Protein AF-A0AA35VUQ4-F1 (afdb_monomer_lite)

Secondary structure (DSSP, 8-state):
-HHHHHHHHHHHHHHHHHHHHHHHHHHHHHHHHHHHHHHHHHHHHHHHHHHHHHHHHHHHHHHHHHHTT--GGGS-GGG--HHHHHHHHS--

Sequence (92 aa):
MLDTYHAFQLFDEMLIQLKSSAEEMQAIIKGLEKTSNQFISIVELEVGSVTNLYSVVGRNVDALALYFGEDPARCPFEQVNSLRIFKTILQE

InterPro domains:
  IPR042201 Formin, FH2 domain superfamily [G3DSA:1.20.58.2220] (6-92)
  IPR051144 Formin homology domain-containing protein [PTHR45733] (14-85)

pLDDT: mean 85.88, std 16.19, range [43.41, 98.62]

Organism: Lactuca saligna (NCBI:txid75948)

Structure (mmCIF, N/CA/C/O backbone):
data_AF-A0AA35VUQ4-F1
#
_entry.id   AF-A0AA35VUQ4-F1
#
loop_
_atom_site.group_PDB
_atom_site.id
_atom_site.type_symbol
_atom_site.label_atom_id
_atom_site.label_alt_id
_atom_site.label_comp_id
_atom_site.label_asym_id
_atom_site.label_entity_id
_atom_site.label_seq_id
_atom_site.pdbx_PDB_ins_code
_atom_site.Cartn_x
_atom_site.Cartn_y
_atom_site.Cartn_z
_atom_site.occupancy
_atom_site.B_iso_or_equiv
_atom_site.auth_seq_id
_atom_site.auth_comp_id
_atom_site.auth_asym_id
_atom_site.auth_atom_id
_atom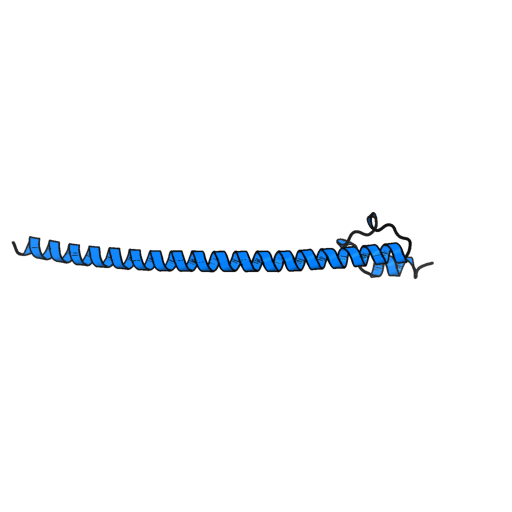_site.pdbx_PDB_model_num
ATOM 1 N N . MET A 1 1 ? -21.216 11.754 56.388 1.00 69.44 1 MET A N 1
ATOM 2 C CA . MET A 1 1 ? -21.802 10.514 55.822 1.00 69.44 1 MET A CA 1
ATOM 3 C C . MET A 1 1 ? -22.403 10.767 54.438 1.00 69.44 1 MET A C 1
ATOM 5 O O . MET A 1 1 ? -22.158 9.961 53.553 1.00 69.44 1 MET A O 1
ATOM 9 N N . LEU A 1 2 ? -23.123 11.879 54.218 1.00 71.06 2 LEU A N 1
ATOM 10 C CA . LEU A 1 2 ? -23.670 12.234 52.897 1.00 71.06 2 LEU A CA 1
ATOM 11 C C . LEU A 1 2 ? -22.595 12.741 51.908 1.00 71.06 2 LEU A C 1
ATOM 13 O O . LEU A 1 2 ? -22.568 12.296 50.766 1.00 71.06 2 LEU A O 1
ATOM 17 N N . ASP A 1 3 ? -21.643 13.564 52.363 1.00 87.44 3 ASP A N 1
ATOM 18 C CA . ASP A 1 3 ? -20.576 14.114 51.499 1.00 87.44 3 ASP A CA 1
ATOM 19 C C . ASP A 1 3 ? -19.648 13.034 50.926 1.00 87.44 3 ASP A C 1
ATOM 21 O O . ASP A 1 3 ? -19.238 13.081 49.770 1.00 87.44 3 ASP A O 1
ATOM 25 N N . THR A 1 4 ? -19.365 12.004 51.724 1.00 89.25 4 THR A N 1
ATOM 26 C CA . THR A 1 4 ? -18.569 10.842 51.310 1.00 89.25 4 THR A CA 1
ATOM 27 C C . THR A 1 4 ? -19.286 9.987 50.265 1.00 89.25 4 THR A C 1
ATOM 29 O O . THR A 1 4 ? -18.632 9.418 49.399 1.00 89.25 4 THR A O 1
ATOM 32 N N . TYR A 1 5 ? -20.620 9.907 50.318 1.00 89.25 5 TYR A N 1
ATOM 33 C CA . TYR A 1 5 ? -21.420 9.170 49.336 1.00 89.25 5 TYR A CA 1
ATOM 34 C C . TYR A 1 5 ? -21.474 9.909 47.995 1.00 89.25 5 TYR A C 1
ATOM 36 O O . TYR A 1 5 ? -21.266 9.311 46.944 1.00 89.25 5 TYR A O 1
ATOM 44 N N . HIS A 1 6 ? -21.667 11.228 48.041 1.00 92.31 6 HIS A N 1
ATOM 45 C CA . HIS A 1 6 ? -21.673 12.064 46.845 1.00 92.31 6 HIS A CA 1
ATOM 46 C C . HIS A 1 6 ? -20.303 12.082 46.146 1.00 92.31 6 HIS A C 1
ATOM 48 O O . HIS A 1 6 ? -20.233 12.063 44.918 1.00 92.31 6 HIS A O 1
ATOM 54 N N . ALA A 1 7 ? -19.206 12.078 46.912 1.00 92.69 7 ALA A N 1
ATOM 55 C CA . ALA A 1 7 ? -17.859 11.956 46.358 1.00 92.69 7 ALA A CA 1
ATOM 56 C C . ALA A 1 7 ? -17.639 10.608 45.650 1.00 92.69 7 ALA A C 1
ATOM 58 O O . ALA A 1 7 ? -17.002 10.566 44.600 1.00 92.69 7 ALA A O 1
ATOM 59 N N . PHE A 1 8 ? -18.193 9.518 46.193 1.00 93.31 8 PHE A N 1
ATOM 60 C CA . PHE A 1 8 ? -18.110 8.194 45.576 1.00 93.31 8 PHE A CA 1
ATOM 61 C C . PHE A 1 8 ? -18.902 8.126 44.262 1.00 93.31 8 PHE A C 1
ATOM 63 O O . PHE A 1 8 ? -18.379 7.651 43.260 1.00 93.31 8 PHE A O 1
ATOM 70 N N . GLN A 1 9 ? -20.116 8.686 44.227 1.00 94.44 9 GLN A N 1
ATOM 71 C CA . GLN A 1 9 ? -20.908 8.763 42.993 1.00 94.44 9 GLN A CA 1
ATOM 72 C C . GLN A 1 9 ? -20.220 9.588 41.896 1.00 94.44 9 GLN A C 1
ATOM 74 O O . GLN A 1 9 ? -20.151 9.144 40.754 1.00 94.44 9 GLN A O 1
ATOM 79 N N . LEU A 1 10 ? -19.655 10.752 42.240 1.00 95.25 10 LEU A N 1
ATOM 80 C CA . LEU A 1 10 ? -18.899 11.574 41.283 1.00 95.25 10 LEU A CA 1
ATOM 81 C C . LEU A 1 10 ? -17.668 10.840 40.731 1.00 95.25 10 LEU A C 1
ATOM 83 O O . LEU A 1 10 ? -17.312 11.003 39.564 1.00 95.25 10 LEU A O 1
ATOM 87 N N . PHE A 1 11 ? -17.009 10.028 41.560 1.00 95.94 11 PHE A N 1
ATOM 88 C CA . PHE A 1 11 ? -15.884 9.207 41.123 1.00 95.94 11 PHE A CA 1
ATOM 89 C C . PHE A 1 11 ? -16.323 8.110 40.144 1.00 95.94 11 PHE A C 1
ATOM 91 O O . PHE A 1 11 ? -15.677 7.931 39.110 1.00 95.94 11 PHE A O 1
ATOM 98 N N . ASP A 1 12 ? -17.437 7.428 40.421 1.00 97.00 12 ASP A N 1
ATOM 99 C CA . ASP A 1 12 ? -18.001 6.419 39.518 1.00 97.00 12 ASP A CA 1
ATOM 100 C C . ASP A 1 12 ? -18.386 7.028 38.159 1.00 97.00 12 ASP A C 1
ATOM 102 O O . ASP A 1 12 ? -18.050 6.467 37.113 1.00 97.00 12 ASP A O 1
ATOM 106 N N . GLU A 1 13 ? -19.007 8.212 38.146 1.00 97.38 13 GLU A N 1
ATOM 107 C CA . GLU A 1 13 ? -19.313 8.947 36.910 1.00 97.38 13 GLU A CA 1
ATOM 108 C C . GLU A 1 13 ? -18.046 9.268 36.102 1.00 97.38 13 GLU A C 1
ATOM 110 O O . GLU A 1 13 ? -17.997 9.034 34.891 1.00 97.38 13 GLU A O 1
ATOM 115 N N . MET A 1 14 ? -16.992 9.747 36.767 1.00 97.31 14 MET A N 1
ATOM 116 C CA . MET A 1 14 ? -15.710 10.046 36.125 1.00 97.31 14 MET A CA 1
ATOM 117 C C . MET A 1 14 ? -15.055 8.791 35.530 1.00 97.31 14 MET A C 1
ATOM 119 O O . MET A 1 14 ? -14.515 8.848 34.422 1.00 97.31 14 MET A O 1
ATOM 123 N N . LEU A 1 15 ? -15.114 7.651 36.224 1.00 97.25 15 LEU A N 1
ATOM 124 C CA . LEU A 1 15 ? -14.585 6.386 35.709 1.00 97.25 15 LEU A CA 1
ATOM 125 C C . LEU A 1 15 ? -15.342 5.901 34.472 1.00 97.25 15 LEU A C 1
ATOM 127 O O . LEU A 1 15 ? -14.717 5.417 33.525 1.00 97.25 15 LEU A O 1
ATOM 131 N N . ILE A 1 16 ? -16.668 6.049 34.456 1.00 97.50 16 ILE A N 1
ATOM 132 C CA . ILE A 1 16 ? -17.495 5.702 33.294 1.00 97.50 16 ILE A CA 1
ATOM 133 C C . ILE A 1 16 ? -17.092 6.554 32.086 1.00 97.50 16 ILE A C 1
ATOM 135 O O . ILE A 1 16 ? -16.862 6.011 31.005 1.00 97.50 16 ILE A O 1
ATOM 139 N N . GLN A 1 17 ? -16.945 7.867 32.272 1.00 97.69 17 GLN A N 1
ATOM 140 C CA . GLN A 1 17 ? -16.524 8.782 31.206 1.00 97.69 17 GLN A CA 1
ATOM 141 C C . GLN A 1 17 ? -15.129 8.443 30.674 1.00 97.69 17 GLN A C 1
ATOM 143 O O . GLN A 1 17 ? -14.926 8.358 29.462 1.00 97.69 17 GLN A O 1
ATOM 148 N N . LEU A 1 18 ? -14.173 8.185 31.571 1.00 97.81 18 LEU A N 1
ATOM 149 C CA . LEU A 1 18 ? -12.816 7.804 31.184 1.00 97.81 18 LEU A CA 1
ATOM 150 C C . LEU A 1 18 ? -12.812 6.508 30.364 1.00 97.81 18 LEU A C 1
ATOM 152 O O . LEU A 1 18 ? -12.111 6.412 29.357 1.00 97.81 18 LEU A O 1
ATOM 156 N N . LYS A 1 19 ? -13.618 5.523 30.771 1.00 98.12 19 LYS A N 1
ATOM 157 C CA . LYS A 1 19 ? -13.746 4.257 30.050 1.00 98.12 19 LYS A CA 1
ATOM 158 C C . LYS A 1 19 ? -14.365 4.450 28.664 1.00 98.12 19 LYS A C 1
ATOM 160 O O . LYS A 1 19 ? -13.819 3.924 27.700 1.00 98.12 19 LYS A O 1
ATOM 165 N N . SER A 1 20 ? -15.433 5.243 28.555 1.00 98.00 20 SER A N 1
ATOM 166 C CA . SER A 1 20 ? -16.051 5.585 27.264 1.00 98.00 20 SER A CA 1
ATOM 167 C C . SER A 1 20 ? -15.041 6.243 26.322 1.00 98.00 20 SER A C 1
ATOM 169 O O . SER A 1 20 ? -14.884 5.824 25.179 1.00 98.00 20 SER A O 1
ATOM 171 N N . SER A 1 21 ? -14.279 7.220 26.822 1.00 97.56 21 SER A N 1
ATOM 172 C CA . SER A 1 21 ? -13.239 7.891 26.038 1.00 97.56 21 SER A CA 1
ATOM 173 C C . SER A 1 21 ? -12.131 6.926 25.592 1.00 97.56 21 SER A C 1
ATOM 175 O O . SER A 1 21 ? -11.663 6.996 24.454 1.00 97.56 21 SER A O 1
ATOM 177 N N . ALA A 1 22 ? -11.731 5.982 26.448 1.00 98.06 22 ALA A N 1
ATOM 178 C CA . ALA A 1 22 ? -10.757 4.957 26.083 1.00 98.06 22 ALA A CA 1
ATOM 179 C C . ALA A 1 22 ? -11.268 4.028 24.967 1.00 98.06 22 ALA A C 1
ATOM 181 O O . ALA A 1 22 ? -10.513 3.691 24.052 1.00 98.06 22 ALA A O 1
ATOM 182 N N . GLU A 1 23 ? -12.545 3.644 25.010 1.00 98.38 23 GLU A N 1
ATOM 183 C CA . GLU A 1 23 ? -13.185 2.822 23.977 1.00 98.38 23 GLU A CA 1
ATOM 184 C C . GLU A 1 23 ? -13.277 3.569 22.634 1.00 98.38 23 GLU A C 1
ATOM 186 O O . GLU A 1 23 ? -12.958 3.000 21.585 1.00 98.38 23 GLU A O 1
ATOM 191 N N . GLU A 1 24 ? -13.611 4.862 22.656 1.00 98.38 24 GLU A N 1
ATOM 192 C CA . GLU A 1 24 ? -13.601 5.726 21.468 1.00 98.38 24 GLU A CA 1
ATOM 193 C C . GLU A 1 24 ? -12.200 5.846 20.858 1.00 98.38 24 GLU A C 1
ATOM 195 O O . GLU A 1 24 ? -12.029 5.656 19.650 1.00 98.38 24 GLU A O 1
ATOM 200 N N . MET A 1 25 ? -11.176 6.088 21.683 1.00 98.25 25 MET A N 1
ATOM 201 C CA . MET A 1 25 ? -9.786 6.134 21.218 1.00 98.25 25 MET A CA 1
ATOM 202 C C . MET A 1 25 ? -9.370 4.814 20.565 1.00 98.25 25 MET A C 1
ATOM 204 O O . MET A 1 25 ? -8.743 4.817 19.505 1.00 98.25 25 MET A O 1
ATOM 208 N N . GLN A 1 26 ? -9.758 3.678 21.147 1.00 98.50 26 GLN A N 1
ATOM 209 C CA . GLN A 1 26 ? -9.466 2.372 20.564 1.00 98.50 26 GLN A CA 1
ATOM 210 C C . GLN A 1 26 ? -10.148 2.186 19.199 1.00 98.50 26 GLN A C 1
ATOM 212 O O . GLN A 1 26 ? -9.546 1.621 18.281 1.00 98.50 26 GLN A O 1
ATOM 217 N N . ALA A 1 27 ? -11.388 2.655 19.042 1.00 98.44 27 ALA A N 1
ATOM 218 C CA . ALA A 1 27 ? -12.093 2.609 17.764 1.00 98.44 27 ALA A CA 1
ATOM 219 C C . ALA A 1 27 ? -11.402 3.479 16.700 1.00 98.44 27 ALA A C 1
ATOM 221 O O . ALA A 1 27 ? -11.221 3.031 15.565 1.00 98.44 27 ALA A O 1
ATOM 222 N N . ILE A 1 28 ? -10.950 4.679 17.080 1.00 98.38 28 ILE A N 1
ATOM 223 C CA . ILE A 1 28 ? -10.200 5.586 16.200 1.00 98.38 28 ILE A CA 1
ATOM 224 C C . ILE A 1 28 ? -8.889 4.937 15.746 1.00 98.38 28 ILE A C 1
ATOM 226 O O . ILE A 1 28 ? -8.612 4.914 14.548 1.00 98.38 28 ILE A O 1
ATOM 230 N N . ILE A 1 29 ? -8.114 4.357 16.670 1.00 98.44 29 ILE A N 1
ATOM 231 C CA . ILE A 1 29 ? -6.838 3.694 16.351 1.00 98.44 29 ILE A CA 1
ATOM 232 C C . ILE A 1 29 ? -7.051 2.579 15.323 1.00 98.44 29 ILE A C 1
ATOM 234 O O . ILE A 1 29 ? -6.381 2.562 14.294 1.00 98.44 29 ILE A O 1
ATOM 238 N N . LYS A 1 30 ? -8.048 1.710 15.528 1.00 98.56 30 LYS A N 1
ATOM 239 C CA . LYS A 1 30 ? -8.380 0.642 14.567 1.00 98.56 30 LYS A CA 1
ATOM 240 C C . LYS A 1 30 ? -8.774 1.193 13.194 1.00 98.56 30 LYS A C 1
ATOM 242 O O . LYS A 1 30 ? -8.419 0.621 12.163 1.00 98.56 30 LYS A O 1
ATOM 247 N N . GLY A 1 31 ? -9.520 2.298 13.167 1.00 98.50 31 GLY A N 1
ATOM 248 C CA . GLY A 1 31 ? -9.887 2.982 11.926 1.00 98.50 31 GLY A CA 1
ATOM 249 C C . GLY A 1 31 ? -8.669 3.526 11.174 1.00 98.50 31 GLY A C 1
ATOM 250 O O . GLY A 1 31 ? -8.571 3.362 9.954 1.00 98.50 31 GLY A O 1
ATOM 251 N N . LEU A 1 32 ? -7.718 4.114 11.901 1.00 98.50 32 LEU A N 1
ATOM 252 C CA . LEU A 1 32 ? -6.463 4.618 11.343 1.00 98.50 32 LEU A CA 1
ATOM 253 C C . LEU A 1 32 ? -5.577 3.485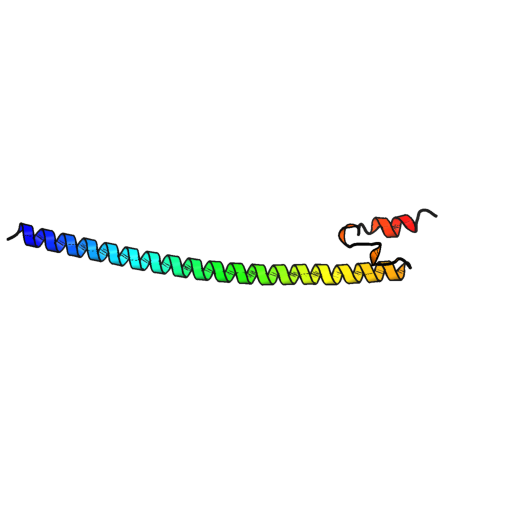 10.819 1.00 98.50 32 LEU A C 1
ATOM 255 O O . LEU A 1 32 ? -5.093 3.579 9.694 1.00 98.50 32 LEU A O 1
ATOM 259 N N . GLU A 1 33 ? -5.428 2.393 11.571 1.00 98.62 33 GLU A N 1
ATOM 260 C CA . GLU A 1 33 ? -4.677 1.205 11.141 1.00 98.62 33 GLU A CA 1
ATOM 261 C C . GLU A 1 33 ? -5.244 0.629 9.839 1.00 98.62 33 GLU A C 1
ATOM 263 O O . GLU A 1 33 ? -4.510 0.385 8.881 1.00 98.62 33 GLU A O 1
ATOM 268 N N . LYS A 1 34 ? -6.572 0.475 9.759 1.00 98.44 34 LYS A N 1
ATOM 269 C CA . LYS A 1 34 ? -7.239 0.002 8.541 1.00 98.44 34 LYS A CA 1
ATOM 270 C C . LYS A 1 34 ? -6.983 0.933 7.354 1.00 98.44 34 LYS A C 1
ATOM 272 O O . LYS A 1 34 ? -6.636 0.455 6.276 1.00 98.44 34 LYS A O 1
ATOM 277 N N . THR A 1 35 ? -7.151 2.238 7.553 1.00 98.50 35 THR A N 1
ATOM 278 C CA . THR A 1 35 ? -6.961 3.245 6.497 1.00 98.50 35 THR A CA 1
ATOM 279 C C . THR A 1 35 ? -5.511 3.269 6.010 1.00 98.50 35 THR A C 1
ATOM 281 O O . THR A 1 35 ? -5.269 3.299 4.806 1.00 98.50 35 THR A O 1
ATOM 284 N N . SER A 1 36 ? -4.544 3.187 6.927 1.00 98.38 36 SER A N 1
ATOM 285 C CA . SER A 1 36 ? -3.117 3.136 6.598 1.00 98.38 36 SER A CA 1
ATOM 286 C C . SER A 1 36 ? -2.770 1.897 5.771 1.00 98.38 36 SER A C 1
ATOM 288 O O . SER A 1 36 ? -2.136 2.022 4.725 1.00 98.38 36 SER A O 1
ATOM 290 N N . ASN A 1 37 ? -3.262 0.722 6.168 1.00 98.38 37 ASN A N 1
ATOM 291 C CA . ASN A 1 37 ? -3.026 -0.517 5.427 1.00 98.38 37 ASN A CA 1
ATOM 292 C C . ASN A 1 37 ? -3.634 -0.478 4.016 1.00 98.38 37 ASN A C 1
ATOM 294 O O . ASN A 1 37 ? -3.006 -0.917 3.055 1.00 98.38 37 ASN A O 1
ATOM 298 N N . GLN A 1 38 ? -4.842 0.078 3.872 1.00 98.56 38 GLN A N 1
ATOM 299 C CA . GLN A 1 38 ? -5.467 0.268 2.559 1.00 98.56 38 GLN A CA 1
ATOM 300 C C . GLN A 1 38 ? -4.659 1.222 1.678 1.00 98.56 38 GLN A C 1
ATOM 302 O O . GLN A 1 38 ? -4.456 0.940 0.501 1.00 98.56 38 GLN A O 1
ATOM 307 N N . PHE A 1 39 ? -4.173 2.326 2.246 1.00 98.50 39 PHE A N 1
ATOM 308 C CA . PHE A 1 39 ? -3.341 3.278 1.522 1.00 98.50 39 PHE A CA 1
ATOM 309 C C . PHE A 1 39 ? -2.041 2.638 1.023 1.00 98.50 39 PHE A C 1
ATOM 311 O O . PHE A 1 39 ? -1.723 2.768 -0.157 1.00 98.50 39 PHE A O 1
ATOM 318 N N . ILE A 1 40 ? -1.329 1.901 1.884 1.00 98.50 40 ILE A N 1
ATOM 319 C CA . ILE A 1 40 ? -0.099 1.189 1.505 1.00 98.50 40 ILE A CA 1
ATOM 320 C C . ILE A 1 40 ? -0.378 0.220 0.353 1.00 98.50 40 ILE A C 1
ATOM 322 O O . ILE A 1 40 ? 0.315 0.271 -0.659 1.00 98.50 40 ILE A O 1
ATOM 326 N N . SER A 1 41 ? -1.439 -0.584 0.457 1.00 98.50 41 SER A N 1
ATOM 327 C CA . SER A 1 41 ? -1.812 -1.535 -0.596 1.00 98.50 41 SER A CA 1
ATOM 328 C C . SER A 1 41 ? -2.086 -0.854 -1.942 1.00 98.50 41 SER A C 1
ATOM 330 O O . SER A 1 41 ? -1.667 -1.362 -2.981 1.00 98.50 41 SER A O 1
ATOM 332 N N . ILE A 1 42 ? -2.755 0.304 -1.945 1.00 98.44 42 ILE A N 1
ATOM 333 C CA . ILE A 1 42 ? -3.000 1.074 -3.174 1.00 98.44 42 ILE A CA 1
ATOM 334 C C . ILE A 1 42 ? -1.682 1.588 -3.754 1.00 98.44 42 ILE A C 1
ATOM 336 O O . ILE A 1 42 ? -1.445 1.446 -4.951 1.00 98.44 42 ILE A O 1
ATOM 340 N N . VAL A 1 43 ? -0.813 2.159 -2.918 1.00 98.56 43 VAL A N 1
ATOM 341 C CA . VAL A 1 43 ? 0.486 2.678 -3.365 1.00 98.56 43 VAL A CA 1
ATOM 342 C C . VAL A 1 43 ? 1.342 1.565 -3.966 1.00 98.56 43 VAL A C 1
ATOM 344 O O . VAL A 1 43 ? 1.932 1.769 -5.021 1.00 98.56 43 VAL A O 1
ATOM 347 N N . GLU A 1 44 ? 1.383 0.382 -3.354 1.00 98.44 4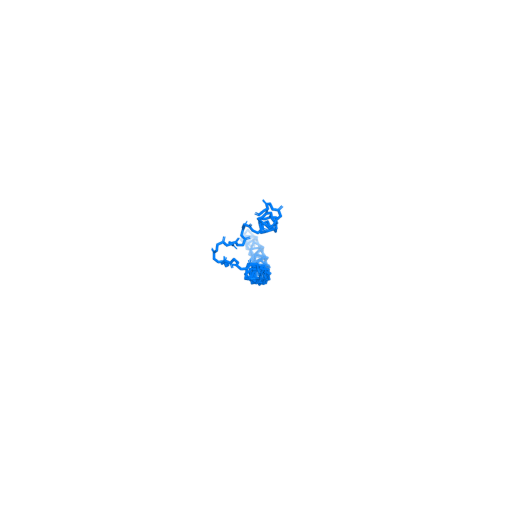4 GLU A N 1
ATOM 348 C CA . GLU A 1 44 ? 2.118 -0.769 -3.889 1.00 98.44 44 GLU A CA 1
ATOM 349 C C . GLU A 1 44 ? 1.606 -1.192 -5.273 1.00 98.44 44 GLU A C 1
ATOM 351 O O . GLU A 1 44 ? 2.405 -1.439 -6.181 1.00 98.44 44 GLU A O 1
ATOM 356 N N . LEU A 1 45 ? 0.282 -1.228 -5.461 1.00 98.38 45 LEU A N 1
ATOM 357 C CA . LEU A 1 45 ? -0.332 -1.550 -6.751 1.00 98.38 45 LEU A CA 1
ATOM 358 C C . LEU A 1 45 ? -0.012 -0.500 -7.820 1.00 98.38 45 LEU A C 1
ATOM 360 O O . LEU A 1 45 ? 0.387 -0.856 -8.930 1.00 98.38 45 LEU A O 1
ATOM 364 N N . GLU A 1 46 ? -0.157 0.783 -7.493 1.00 98.44 46 GLU A N 1
ATOM 365 C CA . GLU A 1 46 ? 0.111 1.886 -8.421 1.00 98.44 46 GLU A CA 1
ATOM 366 C C . GLU A 1 46 ? 1.592 1.960 -8.799 1.00 98.44 46 GLU A C 1
ATOM 368 O O . GLU A 1 46 ? 1.929 2.071 -9.978 1.00 98.44 46 GLU A O 1
ATOM 373 N N . VAL A 1 47 ? 2.497 1.812 -7.826 1.00 98.25 47 VAL A N 1
ATOM 374 C CA . VAL A 1 47 ? 3.940 1.746 -8.089 1.00 98.25 47 VAL A CA 1
ATOM 375 C C . VAL A 1 47 ? 4.256 0.560 -8.996 1.00 98.25 47 VAL A C 1
ATOM 377 O O . VAL A 1 47 ? 4.954 0.735 -9.991 1.00 98.25 47 VAL A O 1
ATOM 380 N N . GLY A 1 48 ? 3.692 -0.622 -8.726 1.00 98.06 48 GLY A N 1
ATOM 381 C CA . GLY A 1 48 ? 3.856 -1.792 -9.591 1.00 98.06 48 GLY A CA 1
ATOM 382 C C . GLY A 1 48 ? 3.361 -1.553 -11.024 1.00 98.06 48 GLY A C 1
ATOM 383 O O . GLY A 1 48 ? 4.053 -1.899 -11.985 1.00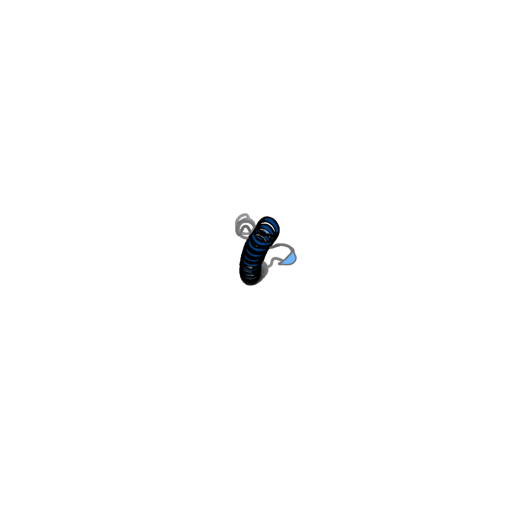 98.06 48 GLY A O 1
ATOM 384 N N . SER A 1 49 ? 2.199 -0.912 -11.177 1.00 98.06 49 SER A N 1
ATOM 385 C CA . SER A 1 49 ? 1.619 -0.539 -12.474 1.00 98.06 49 SER A CA 1
ATOM 386 C C . SER A 1 49 ? 2.527 0.419 -13.253 1.00 98.06 49 SER A C 1
ATOM 388 O O . SER A 1 49 ? 2.878 0.150 -14.407 1.00 98.06 49 SER A O 1
ATOM 390 N N . VAL A 1 50 ? 2.986 1.494 -12.603 1.00 97.12 50 VAL A N 1
ATOM 391 C CA . VAL A 1 50 ? 3.896 2.482 -13.198 1.00 97.12 50 VAL A CA 1
ATOM 392 C C . VAL A 1 50 ? 5.230 1.835 -13.568 1.00 97.12 50 VAL A C 1
ATOM 394 O O . VAL A 1 50 ? 5.696 2.005 -14.693 1.00 97.12 50 VAL A O 1
ATOM 397 N N . THR A 1 51 ? 5.831 1.030 -12.689 1.00 96.81 51 THR A N 1
ATOM 398 C CA . THR A 1 51 ? 7.081 0.312 -12.986 1.00 96.81 51 THR A CA 1
ATOM 399 C C . THR A 1 51 ? 6.934 -0.624 -14.187 1.00 96.81 51 THR A C 1
ATOM 401 O O . THR A 1 51 ? 7.822 -0.674 -15.046 1.00 96.81 51 THR A O 1
ATOM 404 N N . ASN A 1 52 ? 5.811 -1.339 -14.296 1.00 96.88 52 ASN A N 1
ATOM 405 C CA . ASN A 1 52 ? 5.541 -2.192 -15.450 1.00 96.88 52 ASN A CA 1
ATOM 406 C C . ASN A 1 52 ? 5.410 -1.370 -16.740 1.00 96.88 52 ASN A C 1
ATOM 408 O O . ASN A 1 52 ? 6.009 -1.728 -17.756 1.00 96.88 52 ASN A O 1
ATOM 412 N N . LEU A 1 53 ? 4.689 -0.246 -16.697 1.00 94.75 53 LEU A N 1
ATOM 413 C CA . LEU A 1 53 ? 4.555 0.654 -17.840 1.00 94.75 53 LEU A CA 1
ATOM 414 C C . LEU A 1 53 ? 5.923 1.168 -18.305 1.00 94.75 53 LEU A C 1
ATOM 416 O O . LEU A 1 53 ? 6.257 1.020 -19.478 1.00 94.75 53 LEU A O 1
ATOM 420 N N . TYR A 1 54 ? 6.743 1.688 -17.390 1.00 89.94 54 TYR A N 1
ATOM 421 C CA . TYR A 1 54 ? 8.102 2.147 -17.701 1.00 89.94 54 TYR A CA 1
ATOM 422 C C . TYR A 1 54 ? 8.964 1.031 -18.303 1.00 89.94 54 TYR A C 1
ATOM 424 O O . TYR A 1 54 ? 9.682 1.262 -19.272 1.00 89.94 54 TYR A O 1
ATOM 432 N N . SER A 1 55 ? 8.843 -0.197 -17.794 1.00 91.94 55 SER A N 1
ATOM 433 C CA . SER A 1 55 ? 9.568 -1.354 -18.332 1.00 91.94 55 SER A CA 1
ATOM 434 C C . SER A 1 55 ? 9.136 -1.702 -19.759 1.00 91.94 55 SER A C 1
ATOM 436 O O . SER A 1 55 ? 9.977 -2.003 -20.605 1.00 91.94 55 SER A O 1
ATOM 438 N N . VAL A 1 56 ? 7.829 -1.685 -20.044 1.00 92.81 56 VAL A N 1
ATOM 439 C CA . VAL A 1 56 ? 7.293 -1.939 -21.391 1.00 92.81 56 VAL A CA 1
ATOM 440 C C . VAL A 1 56 ? 7.750 -0.857 -22.361 1.00 92.81 56 VAL A C 1
ATOM 442 O O . VAL A 1 56 ? 8.252 -1.179 -23.436 1.00 92.81 56 VAL A O 1
ATOM 445 N N . VAL A 1 57 ? 7.602 0.416 -21.992 1.00 87.62 57 VAL A N 1
ATOM 446 C CA . VAL A 1 57 ? 7.981 1.515 -22.882 1.00 87.62 57 VAL A CA 1
ATOM 447 C C . VAL A 1 57 ? 9.494 1.537 -23.105 1.00 87.62 57 VAL A C 1
ATOM 449 O O . VAL A 1 57 ? 9.910 1.700 -24.248 1.00 87.62 57 VAL A O 1
ATOM 452 N N . GLY A 1 58 ? 10.308 1.275 -22.077 1.00 86.81 58 GLY A N 1
ATOM 453 C CA . GLY A 1 58 ? 11.759 1.119 -22.220 1.00 86.81 58 GLY A CA 1
ATOM 454 C C . GLY A 1 58 ? 12.127 0.077 -23.279 1.00 86.81 58 GLY A C 1
ATOM 455 O O . GLY A 1 58 ? 12.821 0.398 -24.237 1.00 86.81 58 GLY A O 1
ATOM 456 N N . ARG A 1 59 ? 11.541 -1.128 -23.214 1.00 89.62 59 ARG A N 1
ATOM 457 C CA . ARG A 1 59 ? 11.772 -2.166 -24.238 1.00 89.62 59 ARG A CA 1
ATOM 458 C C . ARG A 1 59 ? 11.303 -1.758 -25.635 1.00 89.62 59 ARG A C 1
ATOM 460 O O . ARG A 1 59 ? 11.938 -2.122 -26.621 1.00 89.62 59 ARG A O 1
ATOM 467 N N . ASN A 1 60 ? 10.191 -1.031 -25.739 1.00 88.06 60 ASN A N 1
ATOM 468 C CA . ASN A 1 60 ? 9.711 -0.535 -27.031 1.00 88.06 60 ASN A CA 1
ATOM 469 C C . ASN A 1 60 ? 10.685 0.489 -27.631 1.00 88.06 60 ASN A C 1
ATOM 471 O O . ASN A 1 60 ? 10.906 0.492 -28.839 1.00 88.06 60 ASN A O 1
ATOM 475 N N . VAL A 1 61 ? 11.277 1.342 -26.795 1.00 85.06 61 VAL A N 1
ATOM 476 C CA . VAL A 1 61 ? 12.305 2.309 -27.197 1.00 85.06 61 VAL A CA 1
ATOM 477 C C . VAL A 1 61 ? 13.579 1.596 -27.628 1.00 85.06 61 VAL A C 1
ATOM 479 O O . VAL A 1 61 ? 14.107 1.918 -28.691 1.00 85.06 61 VAL A O 1
ATOM 482 N N . ASP A 1 62 ? 14.020 0.587 -26.876 1.00 86.62 62 ASP A N 1
ATOM 483 C CA . ASP A 1 62 ? 15.173 -0.236 -27.247 1.00 86.62 62 ASP A CA 1
ATOM 484 C C . ASP A 1 62 ? 14.951 -0.907 -28.611 1.00 86.62 62 ASP A C 1
ATOM 486 O O . ASP A 1 62 ? 15.820 -0.872 -29.481 1.00 86.62 62 ASP A O 1
ATOM 490 N N . ALA A 1 63 ? 13.756 -1.464 -28.841 1.00 88.25 63 ALA A N 1
ATOM 491 C CA . ALA A 1 63 ? 13.390 -2.070 -30.120 1.00 88.25 63 ALA A CA 1
ATOM 492 C C . ALA A 1 63 ? 13.390 -1.056 -31.277 1.00 88.25 63 ALA A C 1
ATOM 494 O O . ALA A 1 63 ? 13.835 -1.383 -32.378 1.00 88.25 63 ALA A O 1
ATOM 495 N N . LEU A 1 64 ? 12.926 0.176 -31.042 1.00 83.75 64 LEU A N 1
ATOM 496 C CA . LEU A 1 64 ? 12.984 1.252 -32.035 1.00 83.75 64 LEU A CA 1
ATOM 497 C C . LEU A 1 64 ? 14.427 1.668 -32.344 1.00 83.75 64 LEU A C 1
ATOM 499 O O . LEU A 1 64 ? 14.754 1.844 -33.515 1.00 83.75 64 LEU A O 1
ATOM 503 N N . ALA A 1 65 ? 15.288 1.799 -31.331 1.00 83.94 65 ALA A N 1
ATOM 504 C CA . ALA A 1 65 ? 16.705 2.101 -31.535 1.00 83.94 65 ALA A CA 1
ATOM 505 C C . ALA A 1 65 ? 17.365 1.029 -32.415 1.00 83.94 65 ALA A C 1
ATOM 507 O O . ALA A 1 65 ? 17.958 1.357 -33.443 1.00 83.94 65 ALA A O 1
ATOM 508 N N . LEU A 1 66 ? 17.142 -0.249 -32.092 1.00 86.00 66 LEU A N 1
ATOM 509 C CA . LEU A 1 66 ? 17.640 -1.372 -32.888 1.00 86.00 66 LEU A CA 1
ATOM 510 C C . LEU A 1 66 ? 17.102 -1.368 -34.327 1.00 86.00 66 LEU A C 1
ATOM 512 O O . LEU A 1 66 ? 17.866 -1.622 -35.255 1.00 86.00 66 LEU A O 1
ATOM 516 N N . TYR A 1 67 ? 15.817 -1.061 -34.534 1.00 85.19 67 TYR A N 1
ATOM 517 C CA . TYR A 1 67 ? 15.213 -0.985 -35.872 1.00 85.19 67 TYR A CA 1
ATOM 518 C C . TYR A 1 67 ? 15.910 0.044 -36.776 1.00 85.19 67 TYR A C 1
ATOM 520 O O . TYR A 1 67 ? 16.075 -0.198 -37.970 1.00 85.19 67 TYR A O 1
ATOM 528 N N . PHE A 1 68 ? 16.360 1.16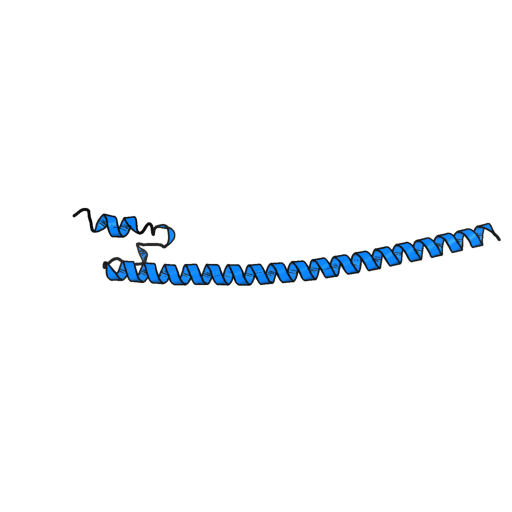5 -36.209 1.00 81.81 68 PHE A N 1
ATOM 529 C CA . PHE A 1 68 ? 17.096 2.204 -36.934 1.00 81.81 68 PHE A CA 1
ATOM 530 C C . PHE A 1 68 ? 18.625 2.018 -36.917 1.00 81.81 68 PHE A C 1
ATOM 532 O O . PHE A 1 68 ? 19.340 2.863 -37.448 1.00 81.81 68 PHE A O 1
ATOM 539 N N . GLY A 1 69 ? 19.137 0.918 -36.352 1.00 84.50 69 GLY A N 1
ATOM 540 C CA . GLY A 1 69 ? 20.575 0.629 -36.283 1.00 84.50 69 GLY A CA 1
ATOM 541 C C . GLY A 1 69 ? 21.339 1.413 -35.209 1.00 84.50 69 GLY A C 1
ATOM 542 O O . GLY A 1 69 ? 22.568 1.427 -35.224 1.00 84.50 69 GLY A O 1
ATOM 543 N N . GLU A 1 70 ? 20.629 2.054 -34.281 1.00 82.12 70 GLU A N 1
ATOM 544 C CA . GLU A 1 70 ? 21.205 2.761 -33.138 1.00 82.12 70 GLU A CA 1
ATOM 545 C C . GLU A 1 70 ? 21.426 1.816 -31.950 1.00 82.12 70 GLU A C 1
ATOM 547 O O . GLU A 1 70 ? 20.738 0.807 -31.781 1.00 82.12 70 GLU A O 1
ATOM 552 N N . ASP A 1 71 ? 22.374 2.175 -31.086 1.00 85.00 71 ASP A N 1
ATOM 553 C CA . ASP A 1 71 ? 22.606 1.483 -29.817 1.00 85.00 71 ASP A CA 1
ATOM 554 C C . ASP A 1 71 ? 21.587 1.960 -28.758 1.00 85.00 71 ASP A C 1
ATOM 556 O O . ASP A 1 71 ? 21.583 3.155 -28.423 1.00 85.00 71 ASP A O 1
ATOM 560 N N . PRO A 1 72 ? 20.749 1.068 -28.186 1.00 85.19 72 PRO A N 1
ATOM 561 C CA . PRO A 1 72 ? 19.803 1.409 -27.121 1.00 85.19 72 PRO A CA 1
ATOM 562 C C . PRO A 1 72 ? 20.436 2.137 -25.927 1.00 85.19 72 PRO A C 1
ATOM 564 O O . PRO A 1 72 ? 19.836 3.059 -25.373 1.00 85.19 72 PRO A O 1
ATOM 567 N N . ALA A 1 73 ? 21.692 1.825 -25.578 1.00 85.06 73 ALA A N 1
ATOM 568 C CA . ALA A 1 73 ? 22.394 2.481 -24.471 1.00 85.06 73 ALA A CA 1
ATOM 569 C C . ALA A 1 73 ? 22.671 3.978 -24.726 1.00 85.06 73 ALA A C 1
ATOM 571 O O . ALA A 1 73 ? 22.916 4.741 -23.789 1.00 85.06 73 ALA A O 1
ATOM 572 N N . ARG A 1 74 ? 22.611 4.423 -25.989 1.00 76.69 74 ARG A N 1
ATOM 573 C CA . ARG A 1 74 ? 22.793 5.826 -26.404 1.00 76.69 74 ARG A CA 1
ATOM 574 C C . ARG A 1 74 ? 21.468 6.593 -26.517 1.00 76.69 74 ARG A C 1
ATOM 576 O O . ARG A 1 74 ? 21.474 7.788 -26.832 1.00 76.69 74 ARG A O 1
ATOM 583 N N . CYS A 1 75 ? 20.339 5.933 -26.257 1.00 68.94 75 CYS A N 1
ATOM 584 C CA . CYS A 1 75 ? 18.993 6.500 -26.326 1.00 68.94 75 CYS A CA 1
ATOM 585 C C . CYS A 1 75 ? 18.200 6.230 -25.031 1.00 68.94 75 CYS A C 1
ATOM 587 O O . CYS A 1 75 ? 17.200 5.517 -25.071 1.00 68.94 75 CYS A O 1
ATOM 589 N N . PRO A 1 76 ? 18.612 6.801 -23.879 1.00 66.56 76 PRO A N 1
ATOM 590 C CA . PRO A 1 76 ? 17.917 6.581 -22.614 1.00 66.56 76 PRO A CA 1
ATOM 591 C C . PRO A 1 76 ? 16.480 7.112 -22.660 1.00 66.56 76 PRO A C 1
ATOM 593 O O . PRO A 1 76 ? 16.180 8.086 -23.358 1.00 66.56 76 PRO A O 1
ATOM 596 N N . PHE A 1 77 ? 15.602 6.469 -21.890 1.00 64.56 77 PHE A N 1
ATOM 597 C CA . PHE A 1 77 ? 14.156 6.684 -21.917 1.00 64.56 77 PHE A CA 1
ATOM 598 C C . PHE A 1 77 ? 13.741 8.157 -21.737 1.00 64.56 77 PHE A C 1
ATOM 600 O O . PHE A 1 77 ? 12.834 8.622 -22.428 1.00 64.56 77 PHE A O 1
ATOM 607 N N . GLU A 1 78 ? 14.432 8.940 -20.897 1.00 63.00 78 GLU A N 1
ATOM 608 C CA . GLU A 1 78 ? 14.094 10.359 -20.692 1.00 63.00 78 GLU A CA 1
ATOM 609 C C . GLU A 1 78 ? 14.388 11.251 -21.913 1.00 63.00 78 GLU A C 1
ATOM 611 O O . GLU A 1 78 ? 13.909 12.382 -21.989 1.00 63.00 78 GLU A O 1
ATOM 616 N N . GLN A 1 79 ? 15.162 10.762 -22.887 1.00 58.72 79 GLN A N 1
ATOM 617 C CA . GLN A 1 79 ? 15.494 11.479 -24.124 1.00 58.72 79 GLN A CA 1
ATOM 618 C C . GLN A 1 79 ? 14.583 11.109 -25.302 1.00 58.72 79 GLN A C 1
ATOM 620 O O . GLN A 1 79 ? 14.800 11.587 -26.422 1.00 58.72 79 GLN A O 1
ATOM 625 N N . VAL A 1 80 ? 13.564 10.278 -25.071 1.00 55.78 80 VAL A N 1
ATOM 626 C CA . VAL A 1 80 ? 12.606 9.822 -26.085 1.00 55.78 80 VAL A CA 1
ATOM 627 C C . VAL A 1 80 ? 11.563 10.911 -26.331 1.00 55.78 80 VAL A C 1
ATOM 629 O O . VAL A 1 80 ? 10.363 10.736 -26.160 1.00 55.78 80 VAL A O 1
ATOM 632 N N . ASN A 1 81 ? 12.015 12.061 -26.821 1.00 54.78 81 ASN A N 1
ATOM 633 C CA . ASN A 1 81 ? 11.208 12.737 -27.816 1.00 54.78 81 ASN A CA 1
ATOM 634 C C . ASN A 1 81 ? 11.375 11.889 -29.069 1.00 54.78 81 ASN A C 1
ATOM 636 O O . ASN A 1 81 ? 12.466 11.862 -29.640 1.00 54.78 81 ASN A O 1
ATOM 640 N N . SER A 1 82 ? 10.313 11.216 -29.517 1.00 52.16 82 SER A N 1
ATOM 641 C CA . SER A 1 82 ? 10.277 10.502 -30.804 1.00 52.16 82 SER A CA 1
ATOM 642 C C . SER A 1 82 ? 10.883 11.348 -31.943 1.00 52.16 82 SER A C 1
ATOM 644 O O . SER A 1 82 ? 11.448 10.823 -32.892 1.00 52.16 82 SER A O 1
ATOM 646 N N . LEU A 1 83 ? 10.880 12.674 -31.784 1.00 50.62 83 LEU A N 1
ATOM 647 C CA . LEU A 1 83 ? 11.537 13.654 -32.631 1.00 50.62 83 LEU A CA 1
ATOM 648 C C . LEU A 1 83 ? 13.067 13.508 -32.784 1.00 50.62 83 LEU A C 1
ATOM 650 O O . LEU A 1 83 ? 13.544 13.880 -33.840 1.00 50.62 83 LEU A O 1
ATOM 654 N N . ARG A 1 84 ? 13.871 12.997 -31.833 1.00 56.62 84 ARG A N 1
ATOM 655 C CA . ARG A 1 84 ? 15.346 12.944 -32.021 1.00 56.62 84 ARG A CA 1
ATOM 656 C C . ARG A 1 84 ? 15.764 11.897 -33.056 1.00 56.62 84 ARG A C 1
ATOM 658 O O . ARG A 1 84 ? 16.527 12.228 -33.952 1.00 56.62 84 ARG A O 1
ATOM 665 N N . ILE A 1 85 ? 15.221 10.680 -32.973 1.00 52.72 85 ILE A N 1
ATOM 666 C CA . ILE A 1 85 ? 15.493 9.607 -33.948 1.00 52.72 85 ILE A CA 1
ATOM 667 C C . ILE A 1 85 ? 14.880 9.968 -35.313 1.00 52.72 85 ILE A C 1
ATOM 669 O O . ILE A 1 85 ? 15.548 9.873 -36.336 1.00 52.72 85 ILE A O 1
ATOM 673 N N . PHE A 1 86 ? 13.647 10.497 -35.333 1.00 54.69 86 PHE A N 1
ATOM 674 C CA . PHE A 1 86 ? 13.012 10.969 -36.573 1.00 54.69 86 PHE A CA 1
ATOM 675 C C . PHE A 1 86 ? 13.739 12.161 -37.224 1.00 54.69 86 PHE A C 1
ATOM 677 O O . PHE A 1 86 ? 13.757 12.265 -38.448 1.00 54.69 86 PHE A O 1
ATOM 684 N N . LYS A 1 87 ? 14.340 13.066 -36.438 1.00 56.06 87 LYS A N 1
ATOM 685 C CA . LYS A 1 87 ? 15.015 14.268 -36.956 1.00 56.06 87 LYS A CA 1
ATOM 686 C C . LYS A 1 87 ? 16.413 13.974 -37.504 1.00 56.06 87 LYS A C 1
ATOM 688 O O . LYS A 1 87 ? 16.803 14.649 -38.446 1.00 56.06 87 LYS A O 1
ATOM 693 N N . THR A 1 88 ? 17.117 12.953 -37.003 1.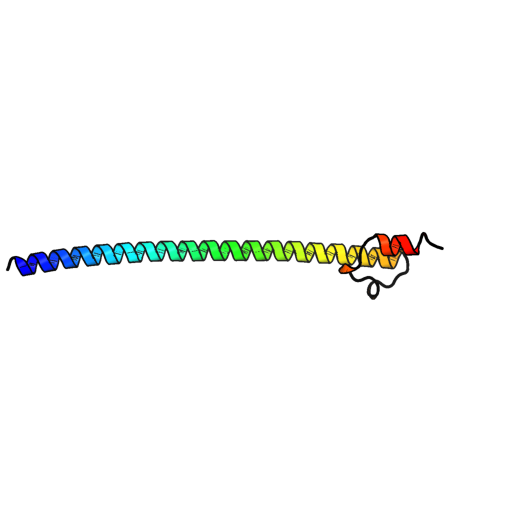00 52.88 88 THR A N 1
ATOM 694 C CA . THR A 1 88 ? 18.378 12.486 -37.614 1.00 52.88 88 THR A CA 1
ATOM 695 C C . THR A 1 88 ? 18.146 11.843 -38.989 1.00 52.88 88 THR A C 1
ATOM 697 O O . THR A 1 88 ? 18.995 11.958 -39.855 1.00 52.88 88 THR A O 1
ATOM 700 N N . ILE A 1 89 ? 16.983 11.223 -39.230 1.00 51.94 89 ILE A N 1
ATOM 701 C CA . ILE A 1 89 ? 16.682 10.508 -40.489 1.00 51.94 89 ILE A CA 1
ATOM 702 C C . ILE A 1 89 ? 16.140 11.437 -41.597 1.00 51.94 89 ILE A C 1
ATOM 704 O O . ILE A 1 89 ? 16.228 11.110 -42.777 1.00 51.94 89 ILE A O 1
ATOM 708 N N . LEU A 1 90 ? 15.579 12.602 -41.249 1.00 54.25 90 LEU A N 1
ATOM 709 C CA . LEU A 1 90 ? 15.002 13.558 -42.212 1.00 54.25 90 LEU A CA 1
ATOM 710 C C . LEU A 1 90 ? 15.902 14.772 -42.530 1.00 54.25 90 LEU A C 1
ATOM 712 O O . LEU A 1 90 ? 15.429 15.699 -43.187 1.00 54.25 90 LEU A O 1
ATOM 716 N N . GLN A 1 91 ? 17.163 14.806 -42.080 1.00 50.72 91 GLN A N 1
ATOM 717 C CA . GLN A 1 91 ? 18.081 15.940 -42.306 1.00 50.72 91 GLN A CA 1
ATOM 718 C C . GLN A 1 91 ? 19.333 15.645 -43.160 1.00 50.72 91 GLN A C 1
ATOM 720 O O . GLN A 1 91 ? 20.261 16.437 -43.086 1.00 50.72 91 GLN A O 1
ATOM 725 N N . GLU A 1 92 ? 19.308 14.649 -44.054 1.00 43.41 92 GLU A N 1
ATOM 726 C CA . GLU A 1 92 ? 20.492 14.073 -44.750 1.00 43.41 92 GLU A CA 1
ATOM 727 C C . GLU A 1 92 ? 21.239 13.021 -43.924 1.00 43.41 92 GLU A C 1
ATOM 729 O O . GLU A 1 92 ? 21.616 13.302 -42.764 1.00 43.41 92 GLU A O 1
#

Radius of gyration: 32.68 Å; chains: 1; bounding box: 46×18×101 Å

Foldseek 3Di:
DVVVVVVVVVVVVVVVVVVVVVVVVVVVVVVVVVVVVVVVVVVVVVVVVVVVVCVVVLVVQCVVCVVLPHHSVVCDPVNPPVCVSVVVVPPD